Protein AF-A0A3C0RBZ3-F1 (afdb_monomer_lite)

pLDDT: mean 86.08, std 9.11, range [61.84, 96.06]

Structure (mmCIF, N/CA/C/O backbone):
data_AF-A0A3C0RBZ3-F1
#
_entry.id   AF-A0A3C0RBZ3-F1
#
loop_
_atom_site.group_PDB
_atom_site.id
_atom_site.type_symbol
_atom_site.label_atom_id
_atom_site.label_alt_id
_atom_site.label_comp_id
_atom_site.label_asym_id
_atom_site.label_entity_id
_atom_site.label_seq_id
_atom_site.pdbx_PDB_ins_code
_atom_site.Cartn_x
_atom_site.Cartn_y
_atom_site.Cartn_z
_atom_site.occupancy
_atom_site.B_iso_or_equiv
_atom_site.auth_seq_id
_atom_site.auth_comp_id
_atom_site.auth_asym_id
_atom_site.auth_atom_id
_atom_site.pdbx_PDB_model_num
ATOM 1 N N . MET A 1 1 ? -15.225 47.662 2.794 1.00 61.88 1 MET A N 1
ATOM 2 C CA . MET A 1 1 ? -14.461 46.643 3.553 1.00 61.88 1 MET A CA 1
ATOM 3 C C . MET A 1 1 ? -15.054 45.233 3.468 1.00 61.88 1 MET A C 1
ATOM 5 O O . MET A 1 1 ? -14.334 44.338 3.057 1.00 61.88 1 MET A O 1
ATOM 9 N N . ILE A 1 2 ? -16.342 45.015 3.765 1.00 64.44 2 ILE A N 1
ATOM 10 C CA . ILE A 1 2 ? -16.964 43.667 3.838 1.00 64.44 2 ILE A CA 1
ATOM 11 C C . ILE A 1 2 ? -16.872 42.838 2.536 1.00 64.44 2 ILE A C 1
ATOM 13 O O . ILE A 1 2 ? -16.584 41.648 2.593 1.00 64.44 2 ILE A O 1
ATOM 17 N N . LYS A 1 3 ? -17.029 43.453 1.352 1.00 63.81 3 LYS A N 1
ATOM 18 C CA . LYS A 1 3 ? -16.967 42.737 0.056 1.00 63.81 3 LYS A CA 1
ATOM 19 C C . LYS A 1 3 ? -15.609 42.071 -0.231 1.00 63.81 3 LYS A C 1
ATOM 21 O O . LYS A 1 3 ? -15.573 41.029 -0.873 1.00 63.81 3 LYS A O 1
ATOM 26 N N . ILE A 1 4 ? -14.509 42.643 0.267 1.00 69.69 4 ILE A N 1
ATOM 27 C CA . ILE A 1 4 ? -13.150 42.123 0.039 1.00 69.69 4 ILE A CA 1
ATOM 28 C C . ILE A 1 4 ? -12.915 40.853 0.866 1.00 69.69 4 ILE A C 1
ATOM 30 O O . ILE A 1 4 ? -12.359 39.884 0.364 1.00 69.69 4 ILE A O 1
ATOM 34 N N . VAL A 1 5 ? -13.403 40.816 2.109 1.00 72.62 5 VAL A N 1
ATOM 35 C CA . VAL A 1 5 ? -13.251 39.652 2.999 1.00 72.62 5 VAL A CA 1
ATOM 36 C C . VAL A 1 5 ? -13.991 38.430 2.445 1.00 72.62 5 VAL A C 1
ATOM 38 O O . VAL A 1 5 ? -13.444 37.330 2.431 1.00 72.62 5 VAL A O 1
ATOM 41 N N . VAL A 1 6 ? -15.202 38.626 1.914 1.00 74.62 6 VAL A N 1
ATOM 42 C CA . VAL A 1 6 ? -15.993 37.546 1.297 1.00 74.62 6 VAL A CA 1
ATOM 43 C C . VAL A 1 6 ? -15.287 36.969 0.066 1.00 74.62 6 VAL A C 1
ATOM 45 O O . VAL A 1 6 ? -15.262 35.753 -0.108 1.00 74.62 6 VAL A O 1
ATOM 48 N N . PHE A 1 7 ? -14.650 37.816 -0.749 1.00 79.69 7 PHE A N 1
ATOM 49 C CA . PHE A 1 7 ? -13.881 37.373 -1.913 1.00 79.69 7 PHE A CA 1
ATOM 50 C C . PHE A 1 7 ? -12.740 36.415 -1.524 1.00 79.69 7 PHE A C 1
ATOM 52 O O . PHE A 1 7 ? -12.613 35.344 -2.115 1.00 79.69 7 PHE A O 1
ATOM 59 N N . PHE A 1 8 ? -11.970 36.730 -0.476 1.00 80.69 8 PHE A N 1
ATOM 60 C CA . PHE A 1 8 ? -10.885 35.856 -0.010 1.00 80.69 8 PHE A CA 1
ATOM 61 C C . PHE A 1 8 ? -11.377 34.507 0.529 1.00 80.69 8 PHE A C 1
ATOM 63 O O . PHE A 1 8 ? -10.733 33.486 0.288 1.00 80.69 8 PHE A O 1
ATOM 70 N N . ILE A 1 9 ? -12.528 34.476 1.210 1.00 82.94 9 ILE A N 1
ATOM 71 C CA . ILE A 1 9 ? -13.119 33.226 1.716 1.00 82.94 9 ILE A CA 1
ATOM 72 C C . ILE A 1 9 ? -13.516 32.310 0.553 1.00 82.94 9 ILE A C 1
ATOM 74 O O . ILE A 1 9 ? -13.197 31.120 0.567 1.00 82.94 9 ILE A O 1
ATOM 78 N N . VAL A 1 10 ? -14.167 32.861 -0.476 1.00 83.50 10 VAL A N 1
ATOM 79 C CA . VAL A 1 10 ? -14.567 32.089 -1.663 1.00 83.50 10 VAL A CA 1
ATOM 80 C C . VAL A 1 10 ? -13.336 31.549 -2.392 1.00 83.50 10 VAL A C 1
ATOM 82 O O . VAL A 1 10 ? -13.281 30.356 -2.689 1.00 83.50 10 VAL A O 1
ATOM 85 N N . VAL A 1 11 ? -12.311 32.380 -2.607 1.00 85.94 11 VAL A N 1
ATOM 86 C CA . VAL A 1 11 ? -11.055 31.954 -3.249 1.00 85.94 11 VAL A CA 1
ATOM 87 C C . VAL A 1 11 ? -10.367 30.841 -2.452 1.00 85.94 11 VAL A C 1
ATOM 89 O O . VAL A 1 11 ? -9.936 29.848 -3.037 1.00 85.94 11 VAL A O 1
ATOM 92 N N . TYR A 1 12 ? -10.314 30.951 -1.123 1.00 87.50 12 TYR A N 1
ATOM 93 C CA . TYR A 1 12 ? -9.730 29.918 -0.264 1.00 87.50 12 TYR A CA 1
ATOM 94 C C . TYR A 1 12 ? -10.454 28.569 -0.395 1.00 87.50 12 TYR A C 1
ATOM 96 O O . TYR A 1 12 ? -9.807 27.527 -0.533 1.00 87.50 12 TYR A O 1
ATOM 104 N N . ILE A 1 13 ? -11.791 28.577 -0.394 1.00 86.31 13 ILE A N 1
ATOM 105 C CA . ILE A 1 13 ? -12.597 27.356 -0.547 1.00 86.31 13 ILE A CA 1
ATOM 106 C C . ILE A 1 13 ? -12.359 26.727 -1.924 1.00 86.31 13 ILE A C 1
ATOM 108 O O . ILE A 1 13 ? -12.116 25.522 -2.009 1.00 86.31 13 ILE A O 1
ATOM 112 N N . VAL A 1 14 ? -12.360 27.533 -2.990 1.00 87.56 14 VAL A N 1
ATOM 113 C CA . VAL A 1 14 ? -12.118 27.060 -4.362 1.00 87.56 14 VAL A CA 1
ATOM 114 C C . VAL A 1 14 ? -10.729 26.430 -4.490 1.00 87.56 14 VAL A C 1
ATOM 116 O O . VAL A 1 14 ? -10.611 25.318 -5.003 1.00 87.56 14 VAL A O 1
ATOM 119 N N . LEU A 1 15 ? -9.686 27.068 -3.952 1.00 84.44 15 LEU A N 1
ATOM 120 C CA . LEU A 1 15 ? -8.327 26.510 -3.946 1.00 84.44 15 LEU A CA 1
ATOM 121 C C . LEU A 1 15 ? -8.254 25.169 -3.202 1.00 84.44 15 LEU A C 1
ATOM 123 O O . LEU A 1 15 ? -7.587 24.239 -3.661 1.00 84.44 15 LEU A O 1
ATOM 127 N N . LYS A 1 16 ? -8.967 25.037 -2.078 1.00 84.50 16 LYS A N 1
ATOM 128 C CA . LYS A 1 16 ? -9.016 23.794 -1.297 1.00 84.50 16 LYS A CA 1
ATOM 129 C C . LYS A 1 16 ? -9.704 22.660 -2.065 1.00 84.50 16 LYS A C 1
ATOM 131 O O . LYS A 1 16 ? -9.236 21.524 -2.014 1.00 84.50 16 LYS A O 1
ATOM 136 N N . ILE A 1 17 ? -10.767 22.973 -2.807 1.00 81.88 17 ILE A N 1
ATOM 137 C CA . ILE A 1 17 ? -11.470 22.016 -3.673 1.00 81.88 17 ILE A CA 1
ATOM 138 C C . ILE A 1 17 ? -10.572 21.589 -4.839 1.00 81.88 17 ILE A C 1
ATOM 140 O O . ILE A 1 17 ? -10.420 20.394 -5.078 1.00 81.88 17 ILE A O 1
ATOM 144 N N . ILE A 1 18 ? -9.922 22.534 -5.524 1.00 80.81 18 ILE A N 1
ATOM 145 C CA . ILE A 1 18 ? -8.999 22.228 -6.628 1.00 80.81 18 ILE A CA 1
ATOM 146 C C . ILE A 1 18 ? -7.870 21.314 -6.143 1.00 80.81 18 ILE A C 1
ATOM 148 O O . ILE A 1 18 ? -7.581 20.306 -6.787 1.00 80.81 18 ILE A O 1
ATOM 152 N N . LYS A 1 19 ? -7.283 21.606 -4.974 1.00 78.19 19 LYS A N 1
ATOM 153 C CA . LYS A 1 19 ? -6.255 20.753 -4.365 1.00 78.19 19 LYS A CA 1
ATOM 154 C C . LYS A 1 19 ? -6.768 19.335 -4.095 1.00 78.19 19 LYS A C 1
ATOM 156 O O . LYS A 1 19 ? -6.089 18.378 -4.444 1.00 78.19 19 LYS A O 1
ATOM 161 N N . TYR A 1 20 ? -7.977 19.199 -3.551 1.00 75.75 20 TYR A N 1
ATOM 162 C CA . TYR A 1 20 ? -8.609 17.898 -3.317 1.00 75.75 20 TYR A CA 1
ATOM 163 C C . TYR A 1 20 ? -8.795 17.089 -4.614 1.00 75.75 20 TYR A C 1
ATOM 165 O O . TYR A 1 20 ? -8.500 15.895 -4.645 1.00 75.75 20 TYR A O 1
ATOM 173 N N . PHE A 1 21 ? -9.217 17.733 -5.707 1.00 68.44 21 PHE A N 1
ATOM 174 C CA . PHE A 1 21 ? -9.349 17.074 -7.013 1.00 68.44 21 PHE A CA 1
ATOM 175 C C . PHE A 1 21 ? -8.001 16.706 -7.644 1.00 68.44 21 PHE A C 1
ATOM 177 O O . PHE A 1 21 ? -7.879 15.631 -8.233 1.00 68.44 21 PHE A O 1
ATOM 184 N N . LEU A 1 22 ? -6.980 17.554 -7.498 1.00 68.31 22 LEU A N 1
ATOM 185 C CA . LEU A 1 22 ? -5.614 17.228 -7.918 1.00 68.31 22 LEU A CA 1
ATOM 186 C C . LEU A 1 22 ? -5.060 16.030 -7.140 1.00 68.31 22 LEU A C 1
ATOM 188 O O . LEU A 1 22 ? -4.494 15.126 -7.748 1.00 68.31 22 LEU A O 1
ATOM 192 N N . ASP A 1 23 ? -5.286 15.973 -5.827 1.00 62.91 23 ASP A N 1
ATOM 193 C CA . ASP A 1 23 ? -4.883 14.842 -4.986 1.00 62.91 23 ASP A CA 1
ATOM 194 C C . ASP A 1 23 ? -5.607 13.538 -5.370 1.00 62.91 23 ASP A C 1
ATOM 196 O O . ASP A 1 23 ? -4.999 12.468 -5.344 1.00 62.91 23 ASP A O 1
ATOM 200 N N . LEU A 1 24 ? -6.880 13.610 -5.775 1.00 64.44 24 LEU A N 1
ATOM 201 C CA . LEU A 1 24 ? -7.652 12.459 -6.266 1.00 64.44 24 LEU A CA 1
ATOM 202 C C . LEU A 1 24 ? -7.184 11.941 -7.632 1.00 64.44 24 LEU A C 1
ATOM 204 O O . LEU A 1 24 ? -7.357 10.755 -7.927 1.00 64.44 24 LEU A O 1
ATOM 208 N N . ASN A 1 25 ? -6.611 12.809 -8.463 1.00 61.84 25 ASN A N 1
ATOM 209 C CA . ASN A 1 25 ? -6.091 12.455 -9.784 1.00 61.84 25 ASN A CA 1
ATOM 210 C C . ASN A 1 25 ? -4.580 12.211 -9.799 1.00 61.84 25 ASN A C 1
ATOM 212 O O . ASN A 1 25 ? -4.056 11.748 -10.815 1.00 61.84 25 ASN A O 1
ATOM 216 N N . SER A 1 26 ? -3.876 12.463 -8.693 1.00 62.69 26 SER A N 1
ATOM 217 C CA . SER A 1 26 ? -2.462 12.129 -8.607 1.00 62.69 26 SER A CA 1
ATOM 218 C C . SER A 1 26 ? -2.285 10.604 -8.584 1.00 62.69 26 SER A C 1
ATOM 220 O O . SER A 1 26 ? -3.057 9.850 -7.977 1.00 62.69 26 SER A O 1
ATOM 222 N N . LYS A 1 27 ? -1.269 10.141 -9.316 1.00 69.25 27 LYS A N 1
ATOM 223 C CA . LYS A 1 27 ? -0.792 8.750 -9.287 1.00 69.25 27 LYS A CA 1
ATOM 224 C C . LYS A 1 27 ? 0.151 8.499 -8.106 1.00 69.25 27 LYS A C 1
ATOM 226 O O . LYS A 1 27 ? 0.774 7.449 -8.040 1.00 69.25 27 LYS A O 1
ATOM 231 N N . GLU A 1 28 ? 0.286 9.461 -7.197 1.00 80.00 28 GLU A N 1
ATOM 232 C CA . GLU A 1 28 ? 1.162 9.317 -6.040 1.00 80.00 28 GLU A CA 1
ATOM 233 C C . GLU A 1 28 ? 0.523 8.390 -5.017 1.00 80.00 28 GLU A C 1
ATOM 235 O O . GLU A 1 28 ? -0.670 8.484 -4.728 1.00 80.00 28 GLU A O 1
ATOM 240 N N . LEU A 1 29 ? 1.332 7.522 -4.427 1.00 85.25 29 LEU A N 1
ATOM 241 C CA . LEU A 1 29 ? 0.909 6.682 -3.318 1.00 85.25 29 LEU A CA 1
ATOM 242 C C . LEU A 1 29 ? 0.820 7.527 -2.047 1.00 85.25 29 LEU A C 1
ATOM 244 O O . LEU A 1 29 ? 1.756 8.246 -1.703 1.00 85.25 29 LEU A O 1
ATOM 248 N N . LYS A 1 30 ? -0.304 7.433 -1.333 1.00 87.69 30 LYS A N 1
ATOM 249 C CA . LYS A 1 30 ? -0.527 8.161 -0.076 1.00 87.69 30 LYS A CA 1
ATOM 250 C C . LYS A 1 30 ? -1.057 7.225 1.000 1.00 87.69 30 LYS A C 1
ATOM 252 O O . LYS A 1 30 ? -1.828 6.303 0.728 1.00 87.69 30 LYS A O 1
ATOM 257 N N . VAL A 1 31 ? -0.662 7.495 2.241 1.00 89.56 31 VAL A N 1
ATOM 258 C CA . VAL A 1 31 ? -1.217 6.826 3.423 1.00 89.56 31 VAL A CA 1
ATOM 259 C C . VAL A 1 31 ? -2.730 7.073 3.478 1.00 89.56 31 VAL A C 1
ATOM 261 O O . VAL A 1 31 ? -3.220 8.143 3.121 1.00 89.56 31 VAL A O 1
ATOM 264 N N . GLY A 1 32 ? -3.481 6.057 3.889 1.00 90.75 32 GLY A N 1
ATOM 265 C CA . GLY A 1 32 ? -4.941 6.046 3.938 1.00 90.75 32 GLY A CA 1
ATOM 266 C C . GLY A 1 32 ? -5.620 5.550 2.659 1.00 90.75 32 GLY A C 1
ATOM 267 O O . GLY A 1 32 ? -6.831 5.321 2.684 1.00 90.75 32 GLY A O 1
ATOM 268 N N . MET A 1 33 ? -4.878 5.340 1.562 1.00 91.25 33 MET A N 1
ATOM 269 C CA . MET A 1 33 ? -5.431 4.749 0.339 1.00 91.25 33 MET A CA 1
ATOM 270 C C . MET A 1 33 ? -5.934 3.322 0.579 1.00 91.25 33 MET A C 1
ATOM 272 O O . MET A 1 33 ? -5.333 2.549 1.324 1.00 91.25 33 MET A O 1
ATOM 276 N N . SER A 1 34 ? -7.034 2.959 -0.082 1.00 92.81 34 SER A N 1
ATOM 277 C CA . SER A 1 34 ? -7.515 1.578 -0.086 1.00 92.81 34 SER A CA 1
ATOM 278 C C . SER A 1 34 ? -6.634 0.690 -0.959 1.00 92.81 34 SER A C 1
ATOM 280 O O . SER A 1 34 ? -6.049 1.164 -1.937 1.00 92.81 34 SER A O 1
ATOM 282 N N . ILE A 1 35 ? -6.614 -0.612 -0.663 1.00 91.88 35 ILE A N 1
ATOM 283 C CA . ILE A 1 35 ? -5.945 -1.624 -1.499 1.00 91.88 35 ILE A CA 1
ATOM 284 C C . ILE A 1 35 ? -6.345 -1.461 -2.974 1.00 91.88 35 ILE A C 1
ATOM 286 O O . ILE A 1 35 ? -5.485 -1.328 -3.834 1.00 91.88 35 ILE A O 1
ATOM 290 N N . ALA A 1 36 ? -7.644 -1.335 -3.262 1.00 91.75 36 ALA A N 1
ATOM 291 C CA . ALA A 1 36 ? -8.148 -1.188 -4.629 1.00 91.75 36 ALA A CA 1
ATOM 292 C C . ALA A 1 36 ? -7.663 0.085 -5.348 1.00 91.75 36 ALA A C 1
ATOM 294 O O . ALA A 1 36 ? -7.613 0.121 -6.580 1.00 91.75 36 ALA A O 1
ATOM 295 N N . ARG A 1 37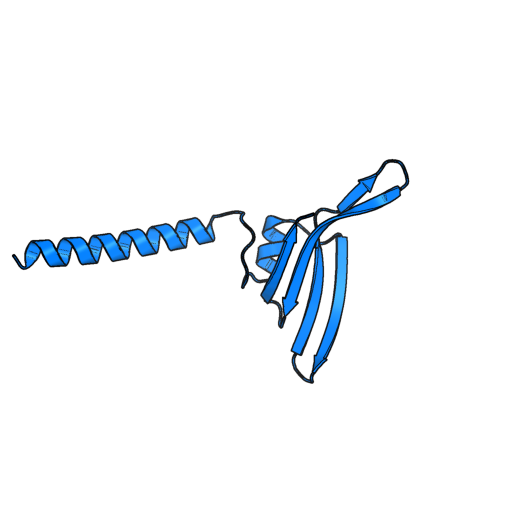 ? -7.361 1.166 -4.613 1.00 90.06 37 ARG A N 1
ATOM 296 C CA . ARG A 1 37 ? -6.773 2.373 -5.210 1.00 90.06 37 ARG A CA 1
ATOM 297 C C . ARG A 1 37 ? -5.291 2.163 -5.499 1.00 90.06 37 ARG A C 1
ATOM 299 O O . ARG A 1 37 ? -4.841 2.576 -6.562 1.00 90.06 37 ARG A O 1
ATOM 306 N N . VAL A 1 38 ? -4.569 1.506 -4.594 1.00 91.56 38 VAL A N 1
ATOM 307 C CA . VAL A 1 38 ? -3.153 1.163 -4.782 1.00 91.56 38 VAL A CA 1
ATOM 308 C C . VAL A 1 38 ? -2.981 0.201 -5.959 1.00 91.56 38 VAL A C 1
ATOM 310 O O . VAL A 1 38 ? -2.173 0.477 -6.840 1.00 91.56 38 VAL A O 1
ATOM 313 N N . GLU A 1 39 ? -3.796 -0.852 -6.048 1.00 91.50 39 GLU A N 1
ATOM 314 C CA . GLU A 1 39 ? -3.756 -1.812 -7.161 1.00 91.50 39 GLU A CA 1
ATOM 315 C C . GLU A 1 39 ? -4.102 -1.155 -8.512 1.00 91.50 39 GLU A C 1
ATOM 317 O O . GLU A 1 39 ? -3.584 -1.551 -9.551 1.00 91.50 39 GLU A O 1
ATOM 322 N N . ARG A 1 40 ? -4.909 -0.084 -8.526 1.00 90.00 40 ARG A N 1
ATOM 323 C CA . ARG A 1 40 ? -5.140 0.725 -9.739 1.00 90.00 40 ARG A CA 1
ATOM 324 C C . ARG A 1 40 ? -3.928 1.554 -10.171 1.00 90.00 40 ARG A C 1
ATOM 326 O O . ARG A 1 40 ? -3.828 1.884 -11.348 1.00 90.00 40 ARG A O 1
ATOM 333 N N . ILE A 1 41 ? -3.059 1.935 -9.235 1.00 89.19 41 ILE A N 1
ATOM 334 C CA . ILE A 1 41 ? -1.863 2.746 -9.506 1.00 89.19 41 ILE A CA 1
ATOM 335 C C . ILE A 1 41 ? -0.685 1.845 -9.893 1.00 89.19 41 ILE A C 1
ATOM 337 O O . ILE A 1 41 ? -0.003 2.129 -10.874 1.00 89.19 41 ILE A O 1
ATOM 341 N N . LEU A 1 42 ? -0.455 0.773 -9.129 1.00 89.75 42 LEU A N 1
ATOM 342 C CA . LEU A 1 42 ? 0.727 -0.089 -9.244 1.00 89.75 42 LEU A CA 1
ATOM 343 C C . LEU A 1 42 ? 0.468 -1.419 -9.962 1.00 89.75 42 LEU A C 1
ATOM 345 O O . LEU A 1 42 ? 1.415 -2.152 -10.234 1.00 89.75 42 LEU A O 1
ATOM 349 N N . GLY A 1 43 ? -0.791 -1.747 -10.255 1.00 90.12 43 GLY A N 1
ATOM 350 C CA . GLY A 1 43 ? -1.185 -3.078 -10.706 1.00 90.12 43 GLY A CA 1
ATOM 351 C C . GLY A 1 43 ? -1.320 -4.068 -9.547 1.00 90.12 43 GLY A C 1
ATOM 352 O O . GLY A 1 43 ? -1.342 -3.695 -8.374 1.00 90.12 43 GLY A O 1
ATOM 353 N N . ALA A 1 44 ? -1.425 -5.354 -9.876 1.00 91.00 44 ALA A N 1
ATOM 354 C CA . ALA A 1 44 ? -1.489 -6.408 -8.870 1.00 91.00 44 ALA A CA 1
ATOM 355 C C . ALA A 1 44 ? -0.141 -6.541 -8.127 1.00 91.00 44 ALA A C 1
ATOM 357 O O . ALA A 1 44 ? 0.917 -6.430 -8.752 1.00 91.00 44 ALA A O 1
ATOM 358 N N . PRO A 1 45 ? -0.144 -6.797 -6.808 1.00 93.38 45 PRO A N 1
ATOM 359 C CA . PRO A 1 45 ? 1.091 -7.054 -6.080 1.00 93.38 45 PRO A CA 1
ATOM 360 C C . PRO A 1 45 ? 1.664 -8.424 -6.452 1.00 93.38 45 PRO A C 1
ATOM 362 O O . PRO A 1 45 ? 0.919 -9.379 -6.676 1.00 93.38 45 PRO A O 1
ATOM 365 N N . GLY A 1 46 ? 2.993 -8.524 -6.463 1.00 89.69 46 GLY A N 1
ATOM 366 C CA . GLY A 1 46 ? 3.701 -9.783 -6.715 1.00 89.69 46 GLY A CA 1
ATOM 367 C C . GLY A 1 46 ? 3.688 -10.725 -5.509 1.00 89.69 46 GLY A C 1
ATOM 368 O O . GLY A 1 46 ? 3.723 -11.941 -5.673 1.00 89.69 46 GLY A O 1
ATOM 369 N N . LEU A 1 47 ? 3.578 -10.172 -4.294 1.00 91.62 47 LEU A N 1
ATOM 370 C CA . LEU A 1 47 ? 3.494 -10.938 -3.050 1.00 91.62 47 LEU A CA 1
ATOM 371 C C . LEU A 1 47 ? 2.531 -10.277 -2.055 1.00 91.62 47 LEU A C 1
ATOM 373 O O . LEU A 1 47 ? 2.533 -9.054 -1.896 1.00 91.62 47 LEU A O 1
ATOM 377 N N . LYS A 1 48 ? 1.727 -11.100 -1.370 1.00 94.19 48 LYS A N 1
ATOM 378 C CA . LYS A 1 48 ? 0.795 -10.694 -0.309 1.00 94.19 48 LYS A CA 1
ATOM 379 C C . LYS A 1 48 ? 1.072 -11.503 0.957 1.00 94.19 48 LYS A C 1
ATOM 381 O O . LYS A 1 48 ? 1.059 -12.729 0.920 1.00 94.19 48 LYS A O 1
ATOM 386 N N . GLU A 1 49 ? 1.253 -10.818 2.076 1.00 93.88 49 GLU A N 1
ATOM 387 C CA . GLU A 1 49 ? 1.364 -11.413 3.409 1.00 93.88 49 GLU A CA 1
ATOM 388 C C . GLU A 1 49 ? 0.233 -10.883 4.295 1.00 93.88 49 GLU A C 1
ATOM 390 O O . GLU A 1 49 ? -0.058 -9.687 4.277 1.00 93.88 49 GLU A O 1
ATOM 395 N N . SER A 1 50 ? -0.412 -11.746 5.081 1.00 92.19 50 SER A N 1
ATOM 396 C CA . SER A 1 5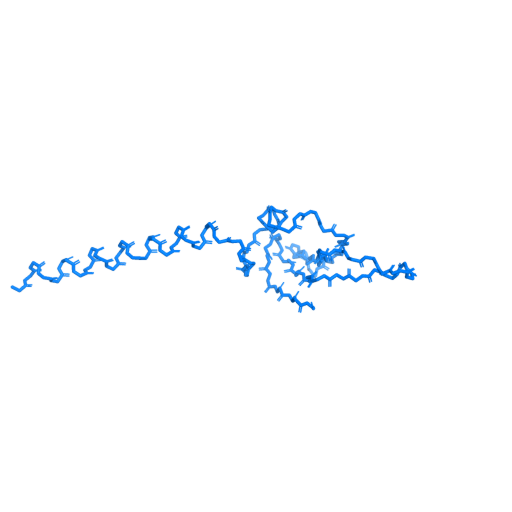0 ? -1.493 -11.350 5.992 1.00 92.19 50 SER A CA 1
ATOM 397 C C . SER A 1 50 ? -1.249 -11.886 7.396 1.00 92.19 50 SER A C 1
ATOM 399 O O . SER A 1 50 ? -0.851 -13.036 7.582 1.00 92.19 50 SER A O 1
ATOM 401 N N . LYS A 1 51 ? -1.472 -11.032 8.395 1.00 91.00 51 LYS A N 1
ATOM 402 C CA . LYS A 1 51 ? -1.305 -11.329 9.815 1.00 91.00 51 LYS A CA 1
ATOM 403 C C . LYS A 1 51 ? -2.444 -10.710 10.619 1.00 91.00 51 LYS A C 1
ATOM 405 O O . LYS A 1 51 ? -2.650 -9.498 10.614 1.00 91.00 51 LYS A O 1
ATOM 410 N N . ILE A 1 52 ? -3.148 -11.542 11.381 1.00 88.31 52 ILE A N 1
ATOM 411 C CA . ILE A 1 52 ? -4.169 -11.090 12.330 1.00 88.31 52 ILE A CA 1
ATOM 412 C C . ILE A 1 52 ? -3.451 -10.646 13.610 1.00 88.31 52 ILE A C 1
ATOM 414 O O . ILE A 1 52 ? -2.751 -11.442 14.234 1.00 88.31 52 ILE A O 1
ATOM 418 N N . LEU A 1 53 ? -3.572 -9.367 13.980 1.00 83.75 53 LEU A N 1
ATOM 419 C CA . LEU A 1 53 ? -2.901 -8.812 15.165 1.00 83.75 53 LEU A CA 1
ATOM 420 C C . LEU A 1 53 ? -3.744 -8.966 16.434 1.00 83.75 53 LEU A C 1
ATOM 422 O O . LEU A 1 53 ? -3.205 -9.245 17.503 1.00 83.75 53 LEU A O 1
ATOM 426 N N . LYS A 1 54 ? -5.059 -8.774 16.317 1.00 86.62 54 LYS A N 1
ATOM 427 C CA . LYS A 1 54 ? -6.068 -8.969 17.368 1.00 86.62 54 LYS A CA 1
ATOM 428 C C . LYS A 1 54 ? -7.382 -9.383 16.708 1.00 86.62 54 LYS A C 1
ATOM 430 O O . LYS A 1 54 ? -7.528 -9.210 15.498 1.00 86.62 54 LYS A O 1
ATOM 435 N N . LYS A 1 55 ? -8.336 -9.888 17.503 1.00 78.62 55 LYS A N 1
ATOM 436 C CA . LYS A 1 55 ? -9.741 -10.020 17.087 1.00 78.62 55 LYS A CA 1
ATOM 437 C C . LYS A 1 55 ? -10.136 -8.666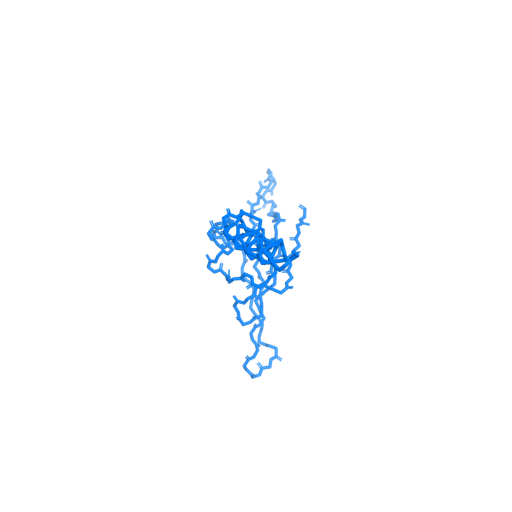 16.471 1.00 78.62 55 LYS A C 1
ATOM 439 O O . LYS A 1 55 ? -9.992 -7.648 17.136 1.00 78.62 55 LYS A O 1
ATOM 444 N N . ASP A 1 56 ? -10.451 -8.659 15.178 1.00 83.94 56 ASP A N 1
ATOM 445 C CA . ASP A 1 56 ? -10.875 -7.491 14.380 1.00 83.94 56 ASP A CA 1
ATOM 446 C C . ASP A 1 56 ? -9.784 -6.556 13.802 1.00 83.94 56 ASP A C 1
ATOM 448 O O . ASP A 1 56 ? -10.121 -5.591 13.116 1.00 83.94 56 ASP A O 1
ATOM 452 N N . ILE A 1 57 ? -8.483 -6.831 13.997 1.00 86.75 57 ILE A N 1
ATOM 453 C CA . ILE A 1 57 ? -7.396 -6.061 13.352 1.00 86.75 57 ILE A CA 1
ATOM 454 C C . ILE A 1 57 ? -6.592 -6.961 12.418 1.00 86.75 57 ILE A C 1
ATOM 456 O O . ILE A 1 57 ? -5.794 -7.795 12.865 1.00 86.75 57 ILE A O 1
ATOM 460 N N . VAL A 1 58 ? -6.760 -6.737 11.115 1.00 90.88 58 VAL A N 1
ATOM 461 C CA . VAL A 1 58 ? -6.028 -7.449 10.062 1.00 90.88 58 VAL A CA 1
ATOM 462 C C . VAL A 1 58 ? -4.924 -6.544 9.525 1.00 90.88 58 VAL A C 1
ATOM 464 O O . VAL A 1 58 ? -5.202 -5.451 9.026 1.00 90.88 58 VAL A O 1
ATOM 467 N N . LYS A 1 59 ? -3.671 -6.994 9.651 1.00 94.50 59 LYS A N 1
ATOM 468 C CA . LYS A 1 59 ? -2.496 -6.353 9.057 1.00 94.50 59 LYS A CA 1
ATOM 469 C C . LYS A 1 59 ? -2.075 -7.140 7.826 1.00 94.50 59 LYS A C 1
ATOM 471 O O . LYS A 1 59 ? -1.724 -8.310 7.924 1.00 94.50 59 LYS A O 1
ATOM 476 N N . GLU A 1 60 ? -2.051 -6.479 6.685 1.00 95.00 60 GLU A N 1
ATOM 477 C CA . GLU A 1 60 ? -1.612 -7.047 5.4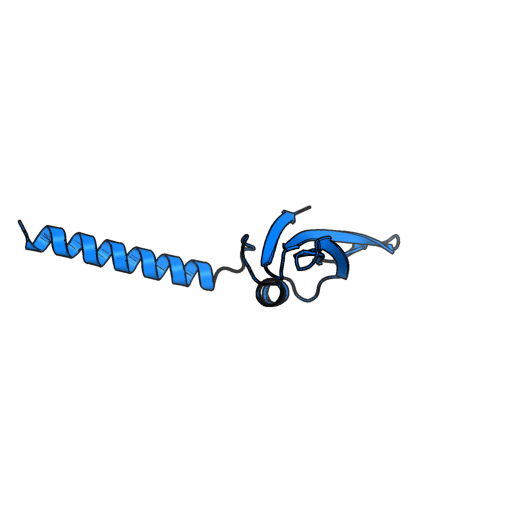17 1.00 95.00 60 GLU A CA 1
ATOM 478 C C . GLU A 1 60 ? -0.365 -6.305 4.935 1.00 95.00 60 GLU A C 1
ATOM 480 O O . GLU A 1 60 ? -0.196 -5.119 5.195 1.00 95.00 60 GLU A O 1
ATOM 485 N N . THR A 1 61 ? 0.563 -6.989 4.280 1.00 96.06 61 THR A N 1
ATOM 486 C CA . THR A 1 61 ? 1.774 -6.393 3.703 1.00 96.06 61 THR A CA 1
ATOM 487 C C . THR A 1 61 ? 1.891 -6.866 2.271 1.00 96.06 61 THR A C 1
ATOM 489 O O . THR A 1 61 ? 1.993 -8.065 2.019 1.00 96.06 61 THR A O 1
ATOM 492 N N . TYR A 1 62 ? 1.792 -5.937 1.326 1.00 95.50 62 TYR A N 1
ATOM 493 C CA . TYR A 1 62 ? 1.821 -6.241 -0.100 1.00 95.50 62 TYR A CA 1
ATOM 494 C C . TYR A 1 62 ? 3.088 -5.658 -0.719 1.00 95.50 62 TYR A C 1
ATOM 496 O O . TYR A 1 62 ? 3.492 -4.536 -0.397 1.00 95.50 62 TYR A O 1
ATOM 504 N N . PHE A 1 63 ? 3.684 -6.415 -1.633 1.00 94.69 63 PHE A N 1
ATOM 505 C CA . PHE A 1 63 ? 4.882 -6.027 -2.363 1.00 94.69 63 PHE A CA 1
ATOM 506 C C . PHE A 1 63 ? 4.553 -5.820 -3.844 1.00 94.69 63 PHE A C 1
ATOM 508 O O . PHE A 1 63 ? 3.958 -6.694 -4.479 1.00 94.69 63 PHE A O 1
ATOM 515 N N . TYR A 1 64 ? 4.930 -4.666 -4.394 1.00 93.31 64 TYR A N 1
ATOM 516 C CA . TYR A 1 64 ? 4.590 -4.242 -5.758 1.00 93.31 64 TYR A CA 1
ATOM 517 C C . TYR A 1 64 ? 5.833 -3.938 -6.595 1.00 93.31 64 TYR A C 1
ATOM 519 O O . TYR A 1 64 ? 6.918 -3.698 -6.063 1.00 93.31 64 TYR A O 1
ATOM 527 N N . GLY A 1 65 ? 5.647 -3.910 -7.918 1.00 89.50 65 GLY A N 1
ATOM 528 C CA . GLY A 1 65 ? 6.723 -3.647 -8.872 1.00 89.50 65 GLY A CA 1
ATOM 529 C C . GLY A 1 65 ? 7.760 -4.765 -8.866 1.00 89.50 65 GLY A C 1
ATOM 530 O O . GLY A 1 65 ? 8.946 -4.488 -8.706 1.00 89.50 65 GLY A O 1
ATOM 531 N N . GLU A 1 66 ? 7.301 -6.019 -8.963 1.00 90.31 66 GLU A N 1
ATOM 532 C CA . GLU A 1 66 ? 8.190 -7.180 -9.042 1.00 90.31 66 GLU A CA 1
ATOM 533 C C . GLU A 1 66 ? 9.133 -7.034 -10.245 1.00 90.31 66 GLU A C 1
ATOM 535 O O . GLU A 1 66 ? 8.695 -6.842 -11.381 1.00 90.31 66 GLU A O 1
ATOM 540 N N . LYS A 1 67 ? 10.436 -7.132 -9.983 1.00 87.75 67 LYS A N 1
ATOM 541 C CA . LYS A 1 67 ? 11.496 -7.205 -10.986 1.00 87.75 67 LYS A CA 1
ATOM 542 C C . LYS A 1 67 ? 12.302 -8.469 -10.743 1.00 87.75 67 LYS A C 1
ATOM 544 O O . LYS A 1 67 ? 12.787 -8.696 -9.632 1.00 87.75 67 LYS A O 1
ATOM 549 N N . VAL A 1 68 ? 12.442 -9.274 -11.786 1.00 87.25 68 VAL A N 1
ATOM 550 C CA . VAL A 1 68 ? 13.267 -10.482 -11.789 1.00 87.25 68 VAL A CA 1
ATOM 551 C C . VAL A 1 68 ? 14.589 -10.143 -12.463 1.00 87.25 68 VAL A C 1
ATOM 553 O O . VAL A 1 68 ? 14.588 -9.656 -13.593 1.00 87.25 68 VAL A O 1
ATOM 556 N N . ASP A 1 69 ? 15.702 -10.342 -11.760 1.00 89.25 69 ASP A N 1
ATOM 557 C CA . ASP A 1 69 ? 17.028 -10.184 -12.355 1.00 89.25 69 ASP A CA 1
ATOM 558 C C . ASP A 1 69 ? 17.409 -11.391 -13.234 1.00 89.25 69 ASP A C 1
ATOM 560 O O . ASP A 1 69 ? 16.723 -12.414 -13.268 1.00 89.25 69 ASP A O 1
ATOM 564 N N . ASN A 1 70 ? 18.536 -11.289 -13.942 1.00 90.44 70 ASN A N 1
ATOM 565 C CA . ASN 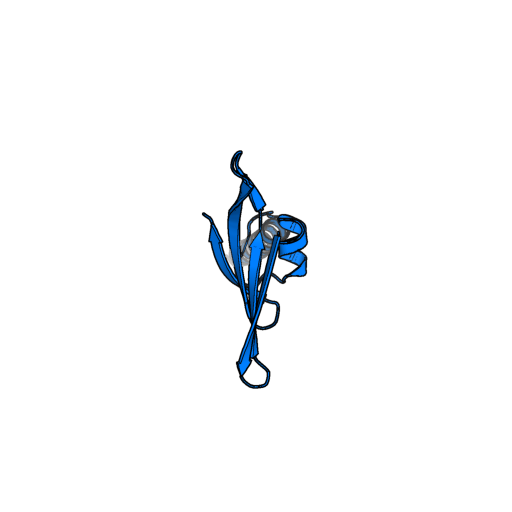A 1 70 ? 19.027 -12.357 -14.823 1.00 90.44 70 ASN A CA 1
ATOM 566 C C . ASN A 1 70 ? 19.362 -13.669 -14.080 1.00 90.44 70 ASN A C 1
ATOM 568 O O . ASN A 1 70 ? 19.529 -14.701 -14.725 1.00 90.44 70 ASN A O 1
ATOM 572 N N . ASN A 1 71 ? 19.434 -13.643 -12.745 1.00 90.38 71 ASN A N 1
ATOM 573 C CA . ASN A 1 71 ? 19.700 -14.802 -11.893 1.00 90.38 71 ASN A CA 1
ATOM 574 C C . ASN A 1 71 ? 18.410 -15.384 -11.285 1.00 90.38 71 ASN A C 1
ATOM 576 O O . ASN A 1 71 ? 18.475 -16.271 -10.432 1.00 90.38 71 ASN A O 1
ATOM 580 N N . GLY A 1 72 ? 17.236 -14.886 -11.689 1.00 86.00 72 GLY A N 1
ATOM 581 C CA . GLY A 1 72 ? 15.941 -15.315 -11.162 1.00 86.00 72 GLY A CA 1
ATOM 582 C C . GLY A 1 72 ? 15.614 -14.748 -9.777 1.00 86.00 72 GLY A C 1
ATOM 583 O O . GLY A 1 72 ? 14.623 -15.156 -9.164 1.00 86.00 72 GLY A O 1
ATOM 584 N N . LYS A 1 73 ? 16.410 -13.807 -9.258 1.00 88.94 73 LYS A N 1
ATOM 585 C CA . LYS A 1 73 ? 16.147 -13.170 -7.969 1.00 88.94 73 LYS A CA 1
ATOM 586 C C . LYS A 1 73 ? 15.044 -12.132 -8.134 1.00 88.94 73 LYS A C 1
ATOM 588 O O . LYS A 1 73 ? 15.140 -11.205 -8.937 1.00 88.94 73 LYS A O 1
ATOM 593 N N . LYS A 1 74 ? 13.997 -12.283 -7.327 1.00 86.81 74 LYS A N 1
ATOM 594 C CA . LYS A 1 74 ? 12.890 -11.330 -7.241 1.00 86.81 74 LYS A CA 1
ATOM 595 C C . LYS A 1 74 ? 13.265 -10.153 -6.348 1.00 86.81 74 LYS A C 1
ATOM 597 O O . LYS A 1 74 ? 13.766 -10.331 -5.238 1.00 86.81 74 LYS A O 1
ATOM 602 N N . SER A 1 75 ? 12.978 -8.957 -6.830 1.00 88.44 75 SER A N 1
ATOM 603 C CA . SER A 1 75 ? 13.032 -7.700 -6.089 1.00 88.44 75 SER A CA 1
ATOM 604 C C . SER A 1 75 ? 11.706 -6.971 -6.259 1.00 88.44 75 SER A C 1
ATOM 606 O O . SER A 1 75 ? 10.983 -7.214 -7.223 1.00 88.44 75 SER A O 1
ATOM 608 N N . TYR A 1 76 ? 11.370 -6.100 -5.315 1.00 90.88 76 TYR A N 1
ATOM 609 C CA . TYR A 1 76 ? 10.130 -5.333 -5.338 1.00 90.88 76 TYR A CA 1
ATOM 610 C C . TYR A 1 76 ? 10.461 -3.863 -5.156 1.00 90.88 76 TYR A C 1
ATOM 612 O O . TYR A 1 76 ? 11.291 -3.523 -4.317 1.00 90.88 76 TYR A O 1
ATOM 620 N N . GLN A 1 77 ? 9.801 -3.004 -5.925 1.00 91.00 77 GLN A N 1
ATOM 621 C CA . GLN A 1 77 ? 9.988 -1.560 -5.825 1.00 91.00 77 GLN A CA 1
ATOM 622 C C . GLN A 1 77 ? 9.263 -0.971 -4.613 1.00 91.00 77 GLN A C 1
ATOM 624 O O . GLN A 1 77 ? 9.761 -0.036 -3.998 1.00 91.00 77 GLN A O 1
ATOM 629 N N . TYR A 1 78 ? 8.102 -1.522 -4.242 1.00 92.50 78 TYR A N 1
ATOM 630 C CA . TYR A 1 78 ? 7.322 -1.007 -3.118 1.00 92.50 78 TYR A CA 1
ATOM 631 C C . TYR A 1 78 ? 6.947 -2.100 -2.128 1.00 92.50 78 TYR A C 1
ATOM 633 O O . TYR A 1 78 ? 6.547 -3.198 -2.518 1.00 92.50 78 TYR A O 1
ATOM 641 N N . LYS A 1 79 ? 6.975 -1.751 -0.842 1.00 95.06 79 LYS A N 1
ATOM 642 C CA . LYS A 1 79 ? 6.338 -2.495 0.248 1.00 95.06 79 LYS A CA 1
ATOM 643 C C . LYS A 1 79 ? 5.305 -1.598 0.908 1.00 95.06 79 LYS A C 1
ATOM 645 O O . LYS A 1 79 ? 5.638 -0.537 1.431 1.00 95.06 79 LYS A O 1
ATOM 650 N N . ILE A 1 80 ? 4.054 -2.041 0.913 1.00 95.50 80 ILE A N 1
ATOM 651 C CA . ILE A 1 80 ? 2.938 -1.279 1.471 1.00 95.50 80 ILE A CA 1
ATOM 652 C C . ILE A 1 80 ? 2.259 -2.117 2.543 1.00 95.50 80 ILE A C 1
ATOM 654 O O . ILE A 1 80 ? 1.847 -3.251 2.297 1.00 95.50 80 ILE A O 1
ATOM 658 N N . VAL A 1 81 ? 2.143 -1.549 3.738 1.00 95.25 81 VAL A N 1
ATOM 659 C CA . VAL A 1 81 ? 1.442 -2.163 4.863 1.00 95.25 81 VAL A CA 1
ATOM 660 C C . VAL A 1 81 ? 0.033 -1.603 4.920 1.00 95.25 81 VAL A C 1
ATOM 662 O O . VAL A 1 81 ? -0.162 -0.388 4.940 1.00 95.25 81 VAL A O 1
ATOM 665 N N . PHE A 1 82 ? -0.947 -2.493 4.997 1.00 95.50 82 PHE A N 1
ATOM 666 C CA . PHE A 1 82 ? -2.350 -2.178 5.173 1.00 95.50 82 PHE A CA 1
ATOM 667 C C . PHE A 1 82 ? -2.821 -2.636 6.548 1.00 95.50 82 PHE A C 1
ATOM 669 O O . PHE A 1 82 ? -2.479 -3.723 7.008 1.00 95.50 82 PHE A O 1
ATOM 676 N N . VAL A 1 83 ? -3.642 -1.820 7.198 1.00 94.12 83 VAL A N 1
ATOM 677 C CA . VAL A 1 83 ? -4.411 -2.220 8.377 1.00 94.12 83 VAL A CA 1
ATOM 678 C C . VAL A 1 83 ? -5.872 -1.986 8.052 1.00 94.12 83 VAL A C 1
ATOM 680 O O . VAL A 1 83 ? -6.245 -0.884 7.645 1.00 94.12 83 VAL A O 1
ATOM 683 N N . ASN A 1 84 ? -6.692 -3.028 8.184 1.00 91.94 84 ASN A N 1
ATOM 684 C CA . ASN A 1 84 ? -8.112 -2.987 7.831 1.00 91.94 84 ASN A CA 1
ATOM 685 C C . ASN A 1 84 ? -8.337 -2.404 6.417 1.00 91.94 84 ASN A C 1
ATOM 687 O O . ASN A 1 84 ? -9.128 -1.480 6.225 1.00 91.94 84 ASN A O 1
ATOM 691 N N . GLN A 1 8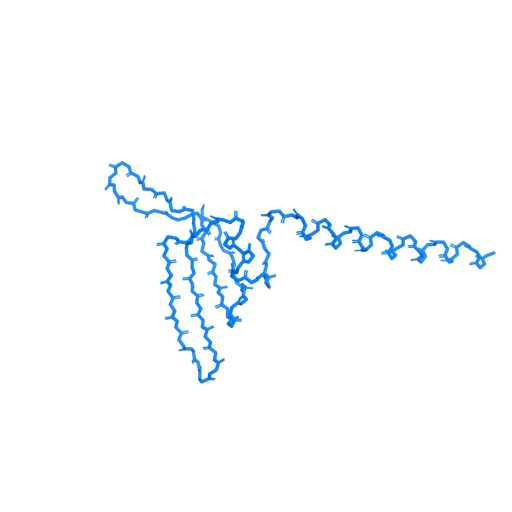5 ? -7.592 -2.927 5.432 1.00 92.00 85 GLN A N 1
ATOM 692 C CA . GLN A 1 85 ? -7.646 -2.555 4.007 1.00 92.00 85 GLN A CA 1
ATOM 693 C C . GLN A 1 85 ? -7.225 -1.114 3.653 1.00 92.00 85 GLN A C 1
ATOM 695 O O . GLN A 1 85 ? -7.406 -0.683 2.508 1.00 92.00 85 GLN A O 1
ATOM 700 N N . LYS A 1 86 ? -6.638 -0.363 4.594 1.00 93.88 86 LYS A N 1
ATOM 701 C CA . LYS A 1 86 ? -6.090 0.983 4.356 1.00 93.88 86 LYS A CA 1
ATOM 702 C C . LYS A 1 86 ? -4.579 1.002 4.513 1.00 93.88 86 LYS A C 1
ATOM 704 O O . LYS A 1 86 ? -4.067 0.476 5.496 1.00 93.88 86 LYS A O 1
ATOM 709 N N . ALA A 1 87 ? -3.881 1.632 3.571 1.00 93.50 87 ALA A N 1
ATOM 710 C CA . ALA A 1 87 ? -2.435 1.799 3.619 1.00 93.50 87 ALA A CA 1
ATOM 711 C C . ALA A 1 87 ? -2.057 2.626 4.854 1.00 93.50 87 ALA A C 1
ATOM 713 O O . ALA A 1 87 ? -2.552 3.739 5.021 1.00 93.50 87 ALA A O 1
ATOM 714 N N . VAL A 1 88 ? -1.200 2.091 5.715 1.00 94.44 88 VAL A N 1
ATOM 715 C CA . VAL A 1 88 ? -0.675 2.782 6.902 1.00 94.44 88 VAL A CA 1
ATOM 716 C C . VAL A 1 88 ? 0.805 3.121 6.754 1.00 94.44 88 VAL A C 1
ATOM 718 O O . VAL A 1 88 ? 1.242 4.139 7.276 1.00 94.44 88 VAL A O 1
ATOM 721 N N . GLU A 1 89 ? 1.555 2.318 5.996 1.00 94.00 89 GLU A N 1
ATOM 722 C CA . GLU A 1 89 ? 2.981 2.525 5.723 1.00 94.00 89 GLU A CA 1
ATOM 723 C C . GLU A 1 89 ? 3.258 2.218 4.248 1.00 94.00 89 GLU A C 1
ATOM 725 O O . GLU A 1 89 ? 2.735 1.242 3.705 1.00 94.00 89 GLU A O 1
ATOM 730 N N . ILE A 1 90 ? 4.074 3.046 3.596 1.00 92.69 90 ILE A N 1
ATOM 731 C CA . ILE A 1 90 ? 4.515 2.875 2.207 1.00 92.69 90 ILE A CA 1
ATOM 732 C C . ILE A 1 90 ? 6.031 3.061 2.196 1.00 92.69 90 ILE A C 1
ATOM 734 O O . ILE A 1 90 ? 6.525 4.105 2.615 1.00 92.69 90 ILE A O 1
ATOM 738 N N . HIS A 1 91 ? 6.752 2.053 1.719 1.00 92.31 91 HIS A N 1
ATOM 739 C CA . HIS A 1 91 ? 8.198 2.079 1.535 1.00 92.31 91 HIS A CA 1
ATOM 740 C C . HIS A 1 91 ? 8.526 1.847 0.062 1.00 92.31 91 HIS A C 1
ATOM 742 O O . HIS A 1 91 ? 8.001 0.910 -0.540 1.00 92.31 91 HIS A O 1
ATOM 748 N N . GLU A 1 92 ? 9.398 2.687 -0.486 1.00 89.88 92 GLU A N 1
ATOM 749 C CA . GLU A 1 92 ? 9.999 2.541 -1.814 1.00 89.88 92 GLU A CA 1
ATOM 750 C C . GLU A 1 92 ? 11.462 2.102 -1.652 1.00 89.88 92 GLU A C 1
ATOM 752 O O . GLU A 1 92 ? 12.145 2.591 -0.745 1.00 89.88 92 GLU A O 1
ATOM 757 N N . TYR A 1 93 ? 11.900 1.150 -2.478 1.00 82.94 93 TYR A N 1
ATOM 758 C CA . TYR A 1 93 ? 13.249 0.570 -2.486 1.00 82.94 93 TYR A CA 1
ATOM 759 C C . TYR A 1 93 ? 14.063 1.005 -3.702 1.00 82.94 93 TYR A C 1
ATOM 761 O O . TYR A 1 93 ? 13.465 1.161 -4.793 1.00 82.94 93 TYR A O 1
#

Secondary structure (DSSP, 8-state):
-HHHHHHHHHHHHHHHHHHHHHHHH-----TT-BHHHHHHHH-S-SEEEEEEEETTEEEEEEEEEEEE-TTS-EEEEEEEEEETTEEEEEEE-

Radius of gyration: 19.58 Å; chains: 1; bounding box: 37×62×32 Å

Sequence (93 aa):
MIKIVVFFIVVYIVLKIIKYFLDLNSKELKVGMSIARVERILGAPGLKESKILKKDIVKETYFYGEKVDNNGKKSYQYKIVFVNQKAVEIHEY

Foldseek 3Di:
DVVVVVVVVVVVVVVVVVVVVVVVPDLDDDFFDFPVSVCVSFNAFPDKDWDDPDVQKIKIKTFGDWDQDPVRDTDGQWIFIDIPRTTHDIDGD